Protein AF-A0A3P8LBG9-F1 (afdb_monomer_lite)

Secondary structure (DSSP, 8-state):
-------HHHHHHHHHHHHHHHHHHHHHHHHHHT-TTS--------S---SHHHHHHHHTTS-HHHHHHHHHHHHHHHHHHHHHHHHHHHHHHHHHHHH-

Radius of gyration: 37.6 Å; chains: 1; bounding box: 68×52×90 Å

Structure (mmCIF, N/CA/C/O backbone):
data_AF-A0A3P8LBG9-F1
#
_entry.id   AF-A0A3P8LBG9-F1
#
loop_
_atom_site.group_PDB
_atom_site.id
_atom_site.type_symbol
_atom_site.label_atom_id
_atom_site.label_alt_id
_atom_site.label_comp_id
_atom_site.label_asym_id
_atom_site.label_entity_id
_atom_site.label_seq_id
_atom_site.pdbx_PDB_ins_code
_atom_site.Cartn_x
_atom_site.Cartn_y
_atom_site.Cartn_z
_atom_site.occupancy
_atom_site.B_iso_or_equiv
_atom_site.auth_seq_id
_atom_site.auth_comp_id
_atom_site.auth_asym_id
_atom_site.auth_atom_id
_atom_site.pdbx_PDB_model_num
ATOM 1 N N . MET A 1 1 ? -21.492 -35.969 36.154 1.00 40.06 1 MET A N 1
ATOM 2 C CA . MET A 1 1 ? -21.292 -34.509 36.022 1.00 40.06 1 MET A CA 1
ATOM 3 C C . MET A 1 1 ? -21.760 -33.879 37.316 1.00 40.06 1 MET A C 1
ATOM 5 O O . MET A 1 1 ? -22.884 -34.153 37.712 1.00 40.06 1 MET A O 1
ATOM 9 N N . ALA A 1 2 ? -20.877 -33.168 38.017 1.00 42.53 2 ALA A N 1
ATOM 10 C CA . ALA A 1 2 ? -21.169 -32.606 39.331 1.00 42.53 2 ALA A CA 1
ATOM 11 C C . ALA A 1 2 ? -22.413 -31.706 39.271 1.00 42.53 2 ALA A C 1
ATOM 13 O O . ALA A 1 2 ? -22.462 -30.758 38.487 1.00 42.53 2 ALA A O 1
ATOM 14 N N . ILE A 1 3 ? -23.412 -32.045 40.083 1.00 51.56 3 ILE A N 1
ATOM 15 C CA . ILE A 1 3 ? -24.605 -31.242 40.336 1.00 51.56 3 ILE A CA 1
ATOM 16 C C . ILE A 1 3 ? -24.111 -30.047 41.149 1.00 51.56 3 ILE A C 1
ATOM 18 O O . ILE A 1 3 ? -23.872 -30.152 42.346 1.00 51.56 3 ILE A O 1
ATOM 22 N N . ILE A 1 4 ? -23.820 -28.939 40.470 1.00 58.59 4 ILE A N 1
ATOM 23 C CA . ILE A 1 4 ? -23.528 -27.680 41.146 1.00 58.59 4 ILE A CA 1
ATOM 24 C C . ILE A 1 4 ? -24.888 -27.126 41.553 1.00 58.59 4 ILE A C 1
ATOM 26 O O . ILE A 1 4 ? -25.604 -26.598 40.700 1.00 58.59 4 ILE A O 1
ATOM 30 N N . ASP A 1 5 ? -25.231 -27.264 42.833 1.00 53.31 5 ASP A N 1
ATOM 31 C CA . ASP A 1 5 ? -26.289 -26.501 43.496 1.00 53.31 5 ASP A CA 1
ATOM 32 C C . ASP A 1 5 ? -26.003 -25.003 43.311 1.00 53.31 5 ASP A C 1
ATOM 34 O O . ASP A 1 5 ? -25.309 -24.349 44.091 1.00 53.31 5 ASP A O 1
ATOM 38 N N . ARG A 1 6 ? -26.475 -24.453 42.192 1.00 60.84 6 ARG A N 1
ATOM 39 C CA . ARG A 1 6 ? -26.520 -23.018 41.943 1.00 60.84 6 ARG A CA 1
ATOM 40 C C . ARG A 1 6 ? -27.831 -22.521 42.507 1.00 60.84 6 ARG A C 1
ATOM 42 O O . ARG A 1 6 ? -28.833 -22.489 41.802 1.00 60.84 6 ARG A O 1
ATOM 49 N N . ASP A 1 7 ? -27.795 -22.135 43.773 1.00 79.00 7 ASP A N 1
ATOM 50 C CA . ASP A 1 7 ? -28.922 -21.493 44.431 1.00 79.00 7 ASP A CA 1
ATOM 51 C C . ASP A 1 7 ? -29.369 -20.268 43.593 1.00 79.00 7 ASP A C 1
ATOM 53 O O . ASP A 1 7 ? -28.571 -19.333 43.397 1.00 79.00 7 ASP A O 1
ATOM 57 N N . PRO A 1 8 ? -30.583 -20.280 43.005 1.00 78.12 8 PRO A N 1
ATOM 58 C CA . PRO A 1 8 ? -31.003 -19.299 42.006 1.00 78.12 8 PRO A CA 1
ATOM 59 C C . PRO A 1 8 ? -30.999 -17.866 42.546 1.00 78.12 8 PRO A C 1
ATOM 61 O O . PRO A 1 8 ? -30.704 -16.933 41.794 1.00 78.12 8 PRO A O 1
ATOM 64 N N . ALA A 1 9 ? -31.227 -17.688 43.851 1.00 81.62 9 ALA A N 1
ATOM 65 C CA . ALA A 1 9 ? -31.165 -16.386 44.510 1.00 81.62 9 ALA A CA 1
ATOM 66 C C . ALA A 1 9 ? -29.745 -15.789 44.465 1.00 81.62 9 ALA A C 1
ATOM 68 O O . ALA A 1 9 ? -29.556 -14.637 44.070 1.00 81.62 9 ALA A O 1
ATOM 69 N N . THR A 1 10 ? -28.725 -16.599 44.764 1.00 82.19 10 THR A N 1
ATOM 70 C CA . THR A 1 10 ? -27.319 -16.159 44.736 1.00 82.19 10 THR A CA 1
ATOM 71 C C . THR A 1 10 ? -26.832 -15.851 43.317 1.00 82.19 10 THR A C 1
ATOM 73 O O . THR A 1 10 ? -26.021 -14.946 43.101 1.00 82.19 10 THR A O 1
ATOM 76 N N . CYS A 1 11 ? -27.341 -16.578 42.318 1.00 82.44 11 CYS A N 1
ATOM 77 C CA . CYS A 1 11 ? -27.025 -16.316 40.916 1.00 82.44 11 CYS A CA 1
ATOM 78 C C . CYS A 1 11 ? -27.649 -15.005 40.432 1.00 82.44 11 CYS A C 1
ATOM 80 O O . CYS A 1 11 ? -26.967 -14.231 39.758 1.00 82.44 11 CYS A O 1
ATOM 82 N N . ALA A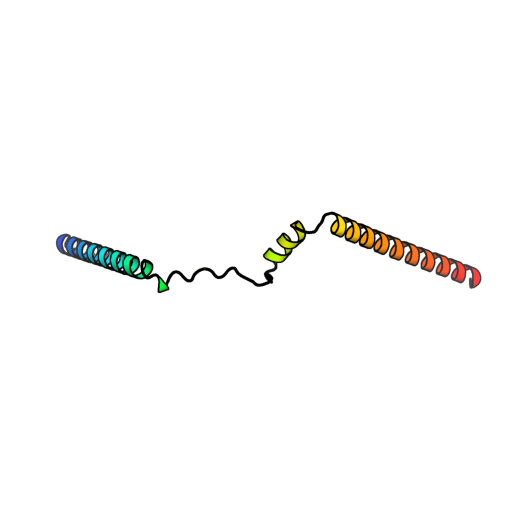 1 12 ? -28.901 -14.733 40.807 1.00 86.94 12 ALA A N 1
ATOM 83 C CA . ALA A 1 12 ? -29.572 -13.479 40.487 1.00 86.94 12 ALA A CA 1
ATOM 84 C C . ALA A 1 12 ? -28.824 -12.275 41.083 1.00 86.94 12 ALA A C 1
ATOM 86 O O . ALA A 1 12 ? -28.555 -11.310 40.369 1.00 86.94 12 ALA A O 1
ATOM 87 N N . GLU A 1 13 ? -28.384 -12.371 42.340 1.00 88.50 13 GLU A N 1
ATOM 88 C CA . GLU A 1 13 ? -27.611 -11.313 42.999 1.00 88.50 13 GLU A CA 1
ATOM 89 C C . GLU A 1 13 ? -26.266 -11.053 42.295 1.00 88.50 13 GLU A C 1
ATOM 91 O O . GLU A 1 13 ? -25.881 -9.907 42.060 1.00 88.50 13 GLU A O 1
ATOM 96 N N . ARG A 1 14 ? -25.554 -12.110 41.877 1.00 88.44 14 ARG A N 1
ATOM 97 C CA . ARG A 1 14 ? -24.300 -11.971 41.113 1.00 88.44 14 ARG A CA 1
ATOM 98 C C . ARG A 1 14 ? -24.517 -11.336 39.743 1.00 88.44 14 ARG A C 1
ATOM 100 O O . ARG A 1 14 ? -23.681 -10.549 39.303 1.00 88.44 14 ARG A O 1
ATOM 107 N N . ILE A 1 15 ? -25.606 -11.684 39.059 1.00 90.56 15 ILE A N 1
ATOM 108 C CA . ILE A 1 15 ? -25.962 -11.080 37.770 1.00 90.56 15 ILE A CA 1
ATOM 109 C C . ILE A 1 15 ? -26.283 -9.597 37.961 1.00 90.56 15 ILE A C 1
ATOM 111 O O . ILE A 1 15 ? -25.798 -8.774 37.187 1.00 90.56 15 ILE A O 1
ATOM 115 N N . GLN A 1 16 ? -27.026 -9.250 39.011 1.00 93.69 16 GLN A N 1
ATOM 116 C CA . GLN A 1 16 ? -27.369 -7.868 39.332 1.00 93.69 16 GLN A CA 1
ATOM 117 C C . GLN A 1 16 ? -26.116 -7.028 39.617 1.00 93.69 16 GLN A C 1
ATOM 119 O O . GLN A 1 16 ? -25.905 -6.010 38.963 1.00 93.69 16 GLN A O 1
ATOM 124 N N . LYS A 1 17 ? -25.207 -7.521 40.470 1.00 94.00 17 LYS A N 1
ATOM 125 C CA . LYS A 1 17 ? -23.920 -6.854 40.750 1.00 94.00 17 LYS A CA 1
ATOM 126 C C . LYS A 1 17 ? -23.076 -6.645 39.491 1.00 94.00 17 LYS A C 1
ATOM 128 O O . LYS A 1 17 ? -22.421 -5.619 39.344 1.00 94.00 17 LYS A O 1
ATOM 133 N N . ARG A 1 18 ? -23.091 -7.602 38.556 1.00 93.31 18 ARG A N 1
ATOM 134 C CA . ARG A 1 18 ? -22.390 -7.462 37.268 1.00 93.31 18 ARG A CA 1
ATOM 135 C C . ARG A 1 18 ? -23.020 -6.401 36.373 1.00 93.31 18 ARG A C 1
ATOM 137 O O . ARG A 1 18 ? -22.284 -5.673 35.720 1.00 93.31 18 ARG A O 1
ATOM 144 N N . ARG A 1 19 ? -24.351 -6.306 36.338 1.00 95.38 19 ARG A N 1
ATOM 145 C CA . ARG A 1 19 ? -25.054 -5.254 35.586 1.00 95.38 19 ARG A CA 1
ATOM 146 C C . ARG A 1 19 ? -24.717 -3.871 36.133 1.00 95.38 19 ARG A C 1
ATOM 148 O O . ARG A 1 19 ? -24.384 -2.989 35.355 1.00 95.38 19 ARG A O 1
ATOM 155 N N . GLU A 1 20 ? -24.723 -3.715 37.453 1.00 96.62 20 GLU A N 1
ATOM 156 C CA . GLU A 1 20 ? -24.352 -2.460 38.115 1.00 96.62 20 GLU A CA 1
ATOM 157 C C . GLU A 1 20 ? -22.895 -2.071 37.844 1.00 96.62 20 GLU A C 1
ATOM 159 O O . GLU A 1 20 ? -22.606 -0.906 37.583 1.00 96.62 20 GLU A O 1
ATOM 164 N N . LEU A 1 21 ? -21.975 -3.040 37.853 1.00 95.69 21 LEU A N 1
ATOM 165 C CA . LEU A 1 21 ? -20.575 -2.800 37.501 1.00 95.69 21 LEU A CA 1
ATOM 166 C C . LEU A 1 21 ? -20.422 -2.354 36.039 1.00 95.69 21 LEU A C 1
ATOM 168 O O . LEU A 1 21 ? -19.694 -1.408 35.765 1.00 95.69 21 LEU A O 1
ATOM 172 N N . LEU A 1 22 ? -21.108 -3.023 35.108 1.00 95.44 22 LEU A N 1
ATOM 173 C CA . LEU A 1 22 ? -21.069 -2.666 33.688 1.00 95.44 22 LEU A CA 1
ATOM 174 C C . LEU A 1 22 ? -21.624 -1.264 33.438 1.00 95.44 22 LEU A C 1
ATOM 176 O O . LEU A 1 22 ? -21.051 -0.528 32.644 1.00 95.44 22 LEU A O 1
ATOM 180 N N . GLN A 1 23 ? -22.701 -0.895 34.135 1.00 96.06 23 GLN A N 1
ATOM 181 C CA . GLN A 1 23 ? -23.265 0.450 34.077 1.00 96.06 23 GLN A CA 1
ATOM 182 C C . GLN A 1 23 ? -22.225 1.492 34.517 1.00 96.06 23 GLN A C 1
ATOM 184 O O . GLN A 1 23 ? -21.962 2.435 33.781 1.00 96.06 23 GLN A O 1
ATOM 189 N N . LYS A 1 24 ? -21.562 1.269 35.661 1.00 95.50 24 LYS A N 1
ATOM 190 C CA . LYS A 1 24 ? -20.514 2.170 36.168 1.00 95.50 24 LYS A CA 1
ATOM 191 C C . LYS A 1 24 ? -19.352 2.332 35.190 1.00 95.50 24 LYS A C 1
ATOM 193 O O . LYS A 1 24 ? -18.977 3.456 34.889 1.00 95.50 24 LYS A O 1
ATOM 198 N N . LEU A 1 25 ? -18.827 1.228 34.657 1.00 94.75 25 LEU A N 1
ATOM 199 C CA . LEU A 1 25 ? -17.722 1.265 33.691 1.00 94.75 25 LEU A CA 1
ATOM 200 C C . LEU A 1 25 ? -18.108 1.981 32.391 1.00 94.75 25 LEU A C 1
ATOM 202 O O . LEU A 1 25 ? -17.276 2.634 31.767 1.00 94.75 25 LEU A O 1
ATOM 206 N N . TYR A 1 26 ? -19.362 1.841 31.959 1.00 95.56 26 TYR A N 1
ATOM 207 C CA . TYR A 1 26 ? -19.864 2.558 30.793 1.00 95.56 26 TYR A CA 1
ATOM 208 C C . TYR A 1 26 ? -19.905 4.070 31.043 1.00 95.56 26 TYR A C 1
ATOM 210 O O . TYR A 1 26 ? -19.430 4.835 30.205 1.00 95.56 26 TYR A O 1
ATOM 218 N N . ASP A 1 27 ? -20.423 4.487 32.199 1.00 94.44 27 ASP A N 1
ATOM 219 C CA . ASP A 1 27 ? -20.516 5.900 32.569 1.00 94.44 27 ASP A CA 1
ATOM 220 C C . ASP A 1 27 ? -19.118 6.528 32.749 1.00 94.44 27 ASP A C 1
ATOM 222 O O . ASP A 1 27 ? -18.879 7.645 32.288 1.00 94.44 27 ASP A O 1
ATOM 226 N N . GLU A 1 28 ? -18.170 5.791 33.341 1.00 91.88 28 GLU A N 1
ATOM 227 C CA . GLU A 1 28 ? -16.759 6.188 33.461 1.00 91.88 28 GLU A CA 1
ATOM 228 C C . GLU A 1 28 ? -16.103 6.371 32.083 1.00 91.88 28 GLU A C 1
ATOM 230 O O . GLU A 1 28 ? -15.562 7.439 31.800 1.00 91.88 28 GLU A O 1
ATOM 235 N N . ASN A 1 29 ? -16.235 5.392 31.181 1.00 87.75 29 ASN A N 1
ATOM 236 C CA . ASN A 1 29 ? -15.713 5.499 29.813 1.00 87.75 29 ASN A CA 1
ATOM 237 C C . ASN A 1 29 ? -16.337 6.668 29.039 1.00 87.75 29 ASN A C 1
ATOM 239 O O . ASN A 1 29 ? -15.648 7.354 28.287 1.00 87.75 29 ASN A O 1
ATOM 243 N N . ALA A 1 30 ? -17.642 6.906 29.198 1.00 87.38 30 ALA A N 1
ATOM 244 C CA . ALA A 1 30 ? -18.314 8.028 28.551 1.00 87.38 30 ALA A CA 1
ATOM 245 C C . ALA A 1 30 ? -17.766 9.376 29.050 1.00 87.38 30 ALA A C 1
ATOM 247 O O . ALA A 1 30 ? -17.576 10.293 28.249 1.00 87.38 30 ALA A O 1
ATOM 248 N N . ALA A 1 31 ? -17.469 9.488 30.349 1.00 86.44 31 ALA A N 1
ATOM 249 C CA . ALA A 1 31 ? -16.846 10.673 30.930 1.00 86.44 31 ALA A CA 1
ATOM 250 C C . ALA A 1 31 ? -15.389 10.860 30.468 1.00 86.44 31 ALA A C 1
ATOM 252 O O . ALA A 1 31 ? -14.986 11.984 30.168 1.00 86.44 31 ALA A O 1
ATOM 253 N N . GLU A 1 32 ? -14.613 9.778 30.352 1.00 82.19 32 GLU A N 1
ATOM 254 C CA . GLU A 1 32 ? -13.243 9.823 29.824 1.00 82.19 32 GLU A CA 1
ATOM 255 C C . GLU A 1 32 ? -13.204 10.241 28.349 1.00 82.19 32 GLU A C 1
ATOM 257 O O . GLU A 1 32 ? -12.390 11.080 27.967 1.00 82.19 32 GLU A O 1
ATOM 262 N N . LEU A 1 33 ? -14.117 9.722 27.524 1.00 77.31 33 LEU A N 1
ATOM 263 C CA . LEU A 1 33 ? -14.241 10.095 26.111 1.00 77.31 33 LEU A CA 1
ATOM 264 C C . LEU A 1 33 ? -14.737 11.531 25.907 1.00 77.31 33 LEU A C 1
ATOM 266 O O . LEU A 1 33 ? -14.433 12.147 24.887 1.00 77.31 33 LEU A O 1
ATOM 270 N N . ALA A 1 34 ? -15.489 12.075 26.866 1.00 78.06 34 ALA A N 1
ATOM 271 C CA . ALA A 1 34 ? -15.897 13.475 26.858 1.00 78.06 34 ALA A CA 1
ATOM 272 C C . ALA A 1 34 ? -14.746 14.433 27.215 1.00 78.06 34 ALA A C 1
ATOM 274 O O . ALA A 1 34 ? -14.903 15.647 27.070 1.00 78.06 34 ALA A O 1
ATOM 275 N N . ASN A 1 35 ? -13.596 13.920 27.674 1.00 79.00 35 ASN A N 1
ATOM 276 C CA . ASN A 1 35 ? -12.434 14.744 27.961 1.00 79.00 35 ASN A CA 1
ATOM 277 C C . ASN A 1 35 ? -11.857 15.304 26.645 1.00 79.00 35 ASN A C 1
ATOM 279 O O . ASN A 1 35 ? -11.346 14.538 25.822 1.00 79.00 35 ASN A O 1
ATOM 283 N N . PRO A 1 36 ? -11.867 16.635 26.443 1.00 62.62 36 PRO A N 1
ATOM 284 C CA . PRO A 1 36 ? -11.359 17.253 25.219 1.00 62.62 36 PRO A CA 1
ATOM 285 C C . PRO A 1 36 ? -9.859 17.010 24.994 1.00 62.62 36 PRO A C 1
ATOM 287 O O . PRO A 1 36 ? -9.381 17.214 23.885 1.00 62.62 36 PRO A O 1
ATOM 290 N N . ALA A 1 37 ? -9.118 16.538 26.006 1.00 65.75 37 ALA A N 1
ATOM 291 C CA . ALA A 1 37 ? -7.722 16.129 25.861 1.00 65.75 37 ALA A CA 1
ATOM 292 C C . ALA A 1 37 ? -7.525 14.814 25.072 1.00 65.75 37 ALA A C 1
ATOM 294 O O . ALA A 1 37 ? -6.416 14.570 24.607 1.00 65.75 37 ALA A O 1
ATOM 295 N N . LEU A 1 38 ? -8.562 13.972 24.916 1.00 56.78 38 LEU A N 1
ATOM 296 C CA . LEU A 1 38 ? -8.506 12.733 24.116 1.00 56.78 38 LEU A CA 1
ATOM 297 C C . LEU A 1 38 ? -8.810 12.960 22.629 1.00 56.78 38 LEU A C 1
ATOM 299 O O . LEU A 1 38 ? -8.503 12.109 21.793 1.00 56.78 38 LEU A O 1
ATOM 303 N N . ILE A 1 39 ? -9.416 14.100 22.293 1.00 58.66 39 ILE A N 1
ATOM 304 C CA . ILE A 1 39 ? -9.597 14.533 20.912 1.00 58.66 39 ILE A CA 1
ATOM 305 C C . ILE A 1 39 ? -8.290 15.214 20.518 1.00 58.66 39 ILE A C 1
ATOM 307 O O . ILE A 1 39 ? -8.190 16.438 20.482 1.00 58.66 39 ILE A O 1
ATOM 311 N N . GLU A 1 40 ? -7.252 14.416 20.260 1.00 62.56 40 GLU A N 1
ATOM 312 C CA . GLU A 1 40 ? -6.134 14.918 19.472 1.00 62.56 40 GLU A CA 1
ATOM 313 C C . GLU A 1 40 ? -6.740 15.412 18.158 1.00 62.56 40 GLU A C 1
ATOM 315 O O . GLU A 1 40 ? -7.241 14.619 17.356 1.00 62.56 40 GLU A O 1
ATOM 320 N N . GLU A 1 41 ? -6.770 16.734 17.964 1.00 58.91 41 GLU A N 1
ATOM 321 C CA . GLU A 1 41 ? -7.041 17.310 16.657 1.00 58.91 41 GLU A CA 1
ATOM 322 C C . GLU A 1 41 ? -6.114 16.582 15.694 1.00 58.91 41 GLU A C 1
ATOM 324 O O . GLU A 1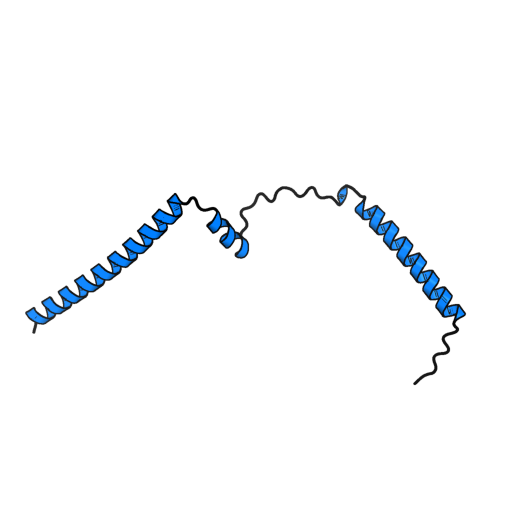 41 ? -4.890 16.696 15.813 1.00 58.91 41 GLU A O 1
ATOM 329 N N . GLN A 1 42 ? -6.687 15.759 14.811 1.00 55.59 42 GLN A N 1
ATOM 330 C CA . GLN A 1 42 ? -5.931 15.047 13.795 1.00 55.59 42 GLN A CA 1
ATOM 331 C C . GLN A 1 42 ? -5.211 16.114 12.985 1.00 55.59 42 GLN A C 1
ATOM 333 O O . GLN A 1 42 ? -5.784 16.722 12.079 1.00 55.59 42 GLN A O 1
ATOM 338 N N . LYS A 1 43 ? -3.955 16.384 13.351 1.00 59.16 43 LYS A N 1
ATOM 339 C CA . LYS A 1 43 ? -3.083 17.241 12.571 1.00 59.16 43 LYS A CA 1
ATOM 340 C C . LYS A 1 43 ? -3.126 16.651 11.168 1.00 59.16 43 LYS A C 1
ATOM 342 O O . LYS A 1 43 ? -2.959 15.433 11.036 1.00 59.16 43 LYS A O 1
ATOM 347 N N . PRO A 1 44 ? -3.407 17.455 10.130 1.00 57.94 44 PRO A N 1
ATOM 348 C CA . PRO A 1 44 ? -3.388 16.940 8.775 1.00 57.94 44 PRO A CA 1
ATOM 349 C C . PRO A 1 44 ? -2.039 16.254 8.587 1.00 57.94 44 PRO A C 1
ATOM 351 O O . PRO A 1 44 ? -1.006 16.857 8.879 1.00 57.94 44 PRO A O 1
ATOM 354 N N . ILE A 1 45 ? -2.059 14.980 8.193 1.00 60.62 45 ILE A N 1
ATOM 355 C CA . ILE A 1 45 ? -0.855 14.176 7.982 1.00 60.62 45 ILE A CA 1
ATOM 356 C C . ILE A 1 45 ? -0.060 14.861 6.863 1.00 60.62 45 ILE A C 1
ATOM 358 O O . ILE A 1 45 ? -0.293 14.638 5.677 1.00 60.62 45 ILE A O 1
ATOM 362 N N . SER A 1 46 ? 0.839 15.768 7.237 1.00 58.59 46 SER A N 1
ATOM 363 C CA . SER A 1 46 ? 1.748 16.464 6.338 1.00 58.59 46 SER A CA 1
ATOM 364 C C . SER A 1 46 ? 3.008 15.618 6.217 1.00 58.59 46 SER A C 1
ATOM 366 O O . SER A 1 46 ? 4.033 15.892 6.837 1.00 58.59 46 SER A O 1
ATOM 368 N N . GLY A 1 47 ? 2.896 14.532 5.464 1.00 62.56 47 GLY A N 1
ATOM 369 C CA . GLY A 1 47 ? 4.001 13.638 5.162 1.00 62.56 47 GLY A CA 1
ATOM 370 C C . GLY A 1 47 ? 3.704 12.906 3.868 1.00 62.56 47 GLY A C 1
ATOM 371 O O . GLY A 1 47 ? 2.563 12.509 3.613 1.00 62.56 47 GLY A O 1
ATOM 372 N N . GLU A 1 48 ? 4.709 12.759 3.010 1.00 59.91 48 GLU A N 1
ATOM 373 C CA . GLU A 1 48 ? 4.561 11.890 1.856 1.00 59.91 48 GLU A CA 1
ATOM 374 C C . GLU A 1 48 ? 4.359 10.456 2.348 1.00 59.91 48 GLU A C 1
ATOM 376 O O . GLU A 1 48 ? 5.222 9.883 2.992 1.00 59.91 48 GLU A O 1
ATOM 381 N N . CYS A 1 49 ? 3.184 9.893 2.072 1.00 62.94 49 CYS A N 1
ATOM 382 C CA . CYS A 1 49 ? 2.854 8.520 2.434 1.00 62.94 49 CYS A CA 1
ATOM 383 C C . CYS A 1 49 ? 3.863 7.549 1.780 1.00 62.94 49 CYS A C 1
ATOM 385 O O . CYS A 1 49 ? 3.891 7.447 0.548 1.00 62.94 49 CYS A O 1
ATOM 387 N N . GLU A 1 50 ? 4.687 6.881 2.596 1.00 61.91 50 GLU A N 1
ATOM 388 C CA . GLU A 1 50 ? 5.728 5.920 2.178 1.00 61.91 50 GLU A CA 1
ATOM 389 C C . GLU A 1 50 ? 5.204 4.475 2.062 1.00 61.91 50 GLU A C 1
ATOM 391 O O . GLU A 1 50 ? 5.928 3.570 1.649 1.00 61.91 50 GLU A O 1
ATOM 396 N N . GLU A 1 51 ? 3.932 4.226 2.387 1.00 60.28 51 GLU A N 1
ATOM 397 C CA . GLU A 1 51 ? 3.342 2.894 2.252 1.00 60.28 51 GLU A CA 1
ATOM 398 C C . GLU A 1 51 ? 3.152 2.500 0.778 1.00 60.28 51 GLU A C 1
ATOM 400 O O . GLU A 1 51 ? 2.642 3.271 -0.042 1.00 60.28 51 GLU A O 1
ATOM 405 N N . PHE A 1 52 ? 3.484 1.249 0.442 1.00 57.38 52 PHE A N 1
ATOM 406 C CA . PHE A 1 52 ? 3.372 0.709 -0.921 1.00 57.38 52 PHE A CA 1
ATOM 407 C C . PHE A 1 52 ? 1.963 0.888 -1.520 1.00 57.38 52 PHE A C 1
ATOM 409 O O . PHE A 1 52 ? 1.814 1.251 -2.685 1.00 57.38 52 PHE A O 1
ATOM 416 N N . MET A 1 53 ? 0.918 0.727 -0.699 1.00 57.19 53 MET A N 1
ATOM 417 C CA . MET A 1 53 ? -0.487 0.927 -1.090 1.00 57.19 53 MET A CA 1
ATOM 418 C C . MET A 1 53 ? -0.823 2.395 -1.421 1.00 57.19 53 MET A C 1
ATOM 420 O O . MET A 1 53 ? -1.707 2.671 -2.235 1.00 57.19 53 MET A O 1
ATOM 424 N N . CYS A 1 54 ? -0.107 3.350 -0.826 1.00 58.16 54 CYS A N 1
ATOM 425 C CA . CYS A 1 54 ? -0.258 4.784 -1.076 1.00 58.16 54 CYS A CA 1
ATOM 426 C C . CYS A 1 54 ? 0.407 5.225 -2.391 1.00 58.16 54 CYS A C 1
ATOM 428 O O . CYS A 1 54 ? -0.103 6.119 -3.074 1.00 58.16 54 CYS A O 1
ATOM 430 N N . LEU A 1 55 ? 1.518 4.587 -2.778 1.00 56.66 55 LEU A N 1
ATOM 431 C CA . LEU A 1 55 ? 2.239 4.873 -4.025 1.00 56.66 55 LEU A CA 1
ATOM 432 C C . LEU A 1 55 ? 1.406 4.515 -5.267 1.00 56.66 55 LEU A C 1
ATOM 434 O O . LEU A 1 55 ? 1.353 5.298 -6.215 1.00 56.66 55 LEU A O 1
ATOM 438 N N . VAL A 1 56 ? 0.652 3.411 -5.217 1.00 57.62 56 VAL A N 1
ATOM 439 C CA . VAL A 1 56 ? -0.250 2.989 -6.310 1.00 57.62 56 VAL A CA 1
ATOM 440 C C . VAL A 1 56 ? -1.337 4.038 -6.579 1.00 57.62 56 VAL A C 1
ATOM 442 O O . VAL A 1 56 ? -1.732 4.277 -7.721 1.00 57.62 56 VAL A O 1
ATOM 445 N N . LYS A 1 57 ? -1.803 4.734 -5.535 1.00 53.53 57 LYS A N 1
ATOM 446 C CA . LYS A 1 57 ? -2.826 5.778 -5.674 1.00 53.53 57 LYS A CA 1
ATOM 447 C C . LYS A 1 57 ? -2.248 7.103 -6.188 1.00 53.53 57 LYS A C 1
ATOM 449 O O . LYS A 1 57 ? -2.961 7.823 -6.889 1.00 53.53 57 LYS A O 1
ATOM 454 N N . LYS A 1 58 ? -0.973 7.416 -5.913 1.00 55.25 58 LYS A N 1
ATOM 455 C CA . LYS A 1 58 ? -0.284 8.600 -6.471 1.00 55.25 58 LYS A CA 1
ATOM 456 C C . LYS A 1 58 ? -0.154 8.520 -7.997 1.00 55.25 58 LYS A C 1
ATOM 458 O O . LYS A 1 58 ? -0.347 9.537 -8.660 1.00 55.25 58 LYS A O 1
ATOM 463 N N . GLU A 1 59 ? 0.047 7.331 -8.568 1.00 55.06 59 GLU A N 1
ATOM 464 C CA . GLU A 1 59 ? 0.104 7.162 -10.030 1.00 55.06 59 GLU A CA 1
ATOM 465 C C . GLU A 1 59 ? -1.206 7.544 -10.740 1.00 55.06 59 GLU A C 1
ATOM 467 O O . GLU A 1 59 ? -1.192 8.026 -11.874 1.00 55.06 59 GLU A O 1
ATOM 472 N N . SER A 1 60 ? -2.349 7.414 -10.059 1.00 55.28 60 SER A N 1
ATOM 473 C CA . SER A 1 60 ? -3.657 7.792 -10.615 1.00 55.28 60 SER A CA 1
ATOM 474 C C . SER A 1 60 ? -3.887 9.309 -10.719 1.00 55.28 60 SER A C 1
ATOM 476 O O . SER A 1 60 ? -4.802 9.736 -11.422 1.00 55.28 60 SER A O 1
ATOM 478 N N . LYS A 1 61 ? -3.046 10.128 -10.065 1.00 57.16 61 LYS A N 1
ATOM 479 C CA . LYS A 1 61 ? -3.073 11.602 -10.128 1.00 57.16 61 LYS A CA 1
ATOM 480 C C . LYS A 1 61 ? -1.944 12.191 -10.984 1.00 57.16 61 LYS A C 1
ATOM 482 O O . LYS A 1 61 ? -1.654 13.380 -10.880 1.00 57.16 61 LYS A O 1
ATOM 487 N N . ILE A 1 62 ? -1.289 11.386 -11.818 1.00 59.31 62 ILE A N 1
ATOM 488 C CA . ILE A 1 62 ? -0.287 11.895 -12.757 1.00 59.31 62 ILE A CA 1
ATOM 489 C C . ILE A 1 62 ? -1.006 12.637 -13.892 1.00 59.31 62 ILE A C 1
ATOM 491 O O . ILE A 1 62 ? -1.906 12.089 -14.530 1.00 59.31 62 ILE A O 1
ATOM 495 N N . ASP A 1 63 ? -0.591 13.881 -14.152 1.00 64.25 63 ASP A N 1
ATOM 496 C CA . ASP A 1 63 ? -1.074 14.699 -15.269 1.00 64.25 63 ASP A CA 1
ATOM 497 C C . ASP A 1 63 ? -0.997 13.890 -16.587 1.00 64.25 63 ASP A C 1
ATOM 499 O O . ASP A 1 63 ? 0.050 13.295 -16.890 1.00 64.25 63 ASP A O 1
ATOM 503 N N . PRO A 1 64 ? -2.075 13.828 -17.395 1.00 73.19 64 PRO A N 1
ATOM 504 C CA . PRO A 1 64 ? -2.126 13.010 -18.610 1.00 73.19 64 PRO A CA 1
ATOM 505 C C . PRO A 1 64 ? -0.988 13.299 -19.601 1.00 73.19 64 PRO A C 1
ATOM 507 O O . PRO A 1 64 ? -0.649 12.431 -20.412 1.00 73.19 64 PRO A O 1
ATOM 510 N N . LYS A 1 65 ? -0.369 14.485 -19.540 1.00 71.69 65 LYS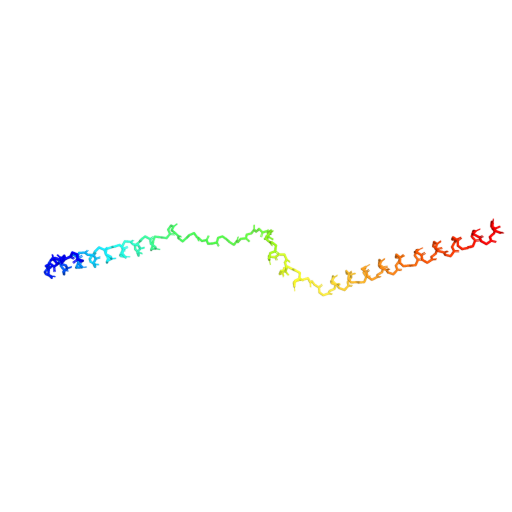 A N 1
ATOM 511 C CA . LYS A 1 65 ? 0.789 14.840 -20.372 1.00 71.69 65 LYS A CA 1
ATOM 512 C C . LYS A 1 65 ? 2.050 14.061 -19.991 1.00 71.69 65 LYS A C 1
ATOM 514 O O . LYS A 1 65 ? 2.722 13.536 -20.880 1.00 71.69 65 LYS A O 1
ATOM 519 N N . VAL A 1 66 ? 2.334 13.916 -18.696 1.00 75.00 66 VAL A N 1
ATOM 520 C CA . VAL A 1 66 ? 3.532 13.216 -18.191 1.00 75.00 66 VAL A CA 1
ATOM 521 C C . VAL A 1 66 ? 3.447 11.718 -18.493 1.00 75.00 66 VAL A C 1
ATOM 523 O O . VAL A 1 66 ? 4.420 11.104 -18.932 1.00 75.00 66 VAL A O 1
ATOM 526 N N . ARG A 1 67 ? 2.245 11.140 -18.381 1.00 71.81 67 ARG A N 1
ATOM 527 C CA . ARG A 1 67 ? 1.999 9.727 -18.702 1.00 71.81 67 ARG A CA 1
ATOM 528 C C . ARG A 1 67 ? 2.285 9.396 -20.170 1.00 71.81 67 ARG A C 1
ATOM 530 O O . ARG A 1 67 ? 2.862 8.352 -20.468 1.00 71.81 67 ARG A O 1
ATOM 537 N N . ARG A 1 68 ? 1.912 10.285 -21.099 1.00 77.31 68 ARG A N 1
ATOM 538 C CA . ARG A 1 68 ? 2.202 10.105 -22.533 1.00 77.31 68 ARG A CA 1
ATOM 539 C C . ARG A 1 68 ? 3.699 10.160 -22.817 1.00 77.31 68 ARG A C 1
ATOM 541 O O . ARG A 1 68 ? 4.193 9.334 -23.576 1.00 77.31 68 ARG A O 1
ATOM 548 N N . GLN A 1 69 ? 4.419 11.083 -22.184 1.00 82.12 69 GLN A N 1
ATOM 549 C CA . GLN A 1 69 ? 5.868 11.207 -22.355 1.00 82.12 69 GLN A CA 1
ATOM 550 C C . GLN A 1 69 ? 6.611 9.957 -21.871 1.00 82.12 69 GLN A C 1
ATOM 552 O O . GLN A 1 69 ? 7.467 9.449 -22.589 1.00 82.12 69 GLN A O 1
ATOM 557 N N . GLN A 1 70 ? 6.237 9.404 -20.713 1.00 82.88 70 GLN A N 1
ATOM 558 C CA . GLN A 1 70 ? 6.834 8.164 -20.203 1.00 82.88 70 GLN A CA 1
ATOM 559 C C . GLN A 1 70 ? 6.580 6.966 -21.128 1.00 82.88 70 GLN A C 1
ATOM 561 O O . GLN A 1 70 ? 7.486 6.168 -21.369 1.00 82.88 70 GLN A O 1
ATOM 566 N N . LEU A 1 71 ? 5.371 6.855 -21.689 1.00 83.44 71 LEU A N 1
ATOM 567 C CA . LEU A 1 71 ? 5.049 5.807 -22.662 1.00 83.44 71 LEU A CA 1
ATOM 568 C C . LEU A 1 71 ? 5.886 5.941 -23.939 1.00 83.44 71 LEU A C 1
ATOM 570 O O . LEU A 1 71 ? 6.454 4.951 -24.396 1.00 83.44 71 LEU A O 1
ATOM 574 N N . VAL A 1 72 ? 6.013 7.155 -24.482 1.00 88.88 72 VAL A N 1
ATOM 575 C CA . VAL A 1 72 ? 6.837 7.415 -25.673 1.00 88.88 72 VAL A CA 1
ATOM 576 C C . VAL A 1 72 ? 8.305 7.090 -25.403 1.00 88.88 72 VAL A C 1
ATOM 578 O O . VAL A 1 72 ? 8.925 6.404 -26.212 1.00 88.88 72 VAL A O 1
ATOM 581 N N . LEU A 1 73 ? 8.850 7.500 -24.254 1.00 89.81 73 LEU A N 1
ATOM 582 C CA . LEU A 1 73 ? 10.238 7.214 -23.886 1.00 89.81 73 LEU A CA 1
ATOM 583 C C . LEU A 1 73 ? 10.500 5.704 -23.792 1.00 89.81 73 LEU A C 1
ATOM 585 O O . LEU A 1 73 ? 11.517 5.211 -24.277 1.00 89.81 73 LEU A O 1
ATOM 589 N N . ARG A 1 74 ? 9.554 4.955 -23.214 1.00 88.88 74 ARG A N 1
ATOM 590 C CA . ARG A 1 74 ? 9.647 3.497 -23.085 1.00 88.88 74 ARG A CA 1
ATOM 591 C C . ARG A 1 74 ? 9.604 2.797 -24.444 1.00 88.88 74 ARG A C 1
ATOM 593 O O . ARG A 1 74 ? 10.385 1.877 -24.675 1.00 88.88 74 ARG A O 1
ATOM 600 N N . ILE A 1 75 ? 8.727 3.246 -25.342 1.00 92.38 75 ILE A N 1
ATOM 601 C CA . ILE A 1 75 ? 8.622 2.712 -26.708 1.00 92.38 75 ILE A CA 1
ATOM 602 C C . ILE A 1 75 ? 9.890 3.031 -27.507 1.00 92.38 75 ILE A C 1
ATOM 604 O O . ILE A 1 75 ? 10.435 2.144 -28.161 1.00 92.38 75 ILE A O 1
ATOM 608 N N . LEU A 1 76 ? 10.403 4.261 -27.410 1.00 93.25 76 LEU A N 1
ATOM 609 C CA . LEU A 1 76 ? 11.652 4.655 -28.062 1.00 93.25 76 LEU A CA 1
ATOM 610 C C . LEU A 1 76 ? 12.830 3.811 -27.564 1.00 93.25 76 LEU A C 1
ATOM 612 O O . LEU A 1 76 ? 13.562 3.261 -28.384 1.00 93.25 76 LEU A O 1
ATOM 616 N N . GLY A 1 77 ? 12.961 3.622 -26.247 1.00 92.75 77 GLY A N 1
ATOM 617 C CA . GLY A 1 77 ? 14.004 2.773 -25.666 1.00 92.75 77 GLY A CA 1
ATOM 618 C C . GLY A 1 77 ? 13.942 1.324 -26.158 1.00 92.75 77 GLY A C 1
ATOM 619 O O . GLY A 1 77 ? 14.968 0.757 -26.528 1.00 92.75 77 GLY A O 1
ATOM 620 N N . ALA A 1 78 ? 12.740 0.743 -26.237 1.00 92.81 78 ALA A N 1
ATOM 621 C CA . ALA A 1 78 ? 12.548 -0.607 -26.768 1.00 92.81 78 ALA A CA 1
ATOM 622 C C . ALA A 1 78 ? 12.868 -0.702 -28.269 1.00 92.81 78 ALA A C 1
ATOM 624 O O . ALA A 1 78 ? 13.475 -1.672 -28.712 1.00 92.81 78 ALA A O 1
ATOM 625 N N . SER A 1 79 ? 12.496 0.306 -29.062 1.00 93.88 79 SER A N 1
ATOM 626 C CA . SER A 1 79 ? 12.820 0.320 -30.493 1.00 93.88 79 SER A CA 1
ATOM 627 C C . SER A 1 79 ? 14.329 0.413 -30.740 1.00 93.88 79 SER A C 1
ATOM 629 O O . SER A 1 79 ? 14.854 -0.279 -31.609 1.00 93.88 79 SER A O 1
ATOM 631 N N . LEU A 1 80 ? 15.039 1.206 -29.934 1.00 95.50 80 LEU A N 1
ATOM 632 C CA . LEU A 1 80 ? 16.472 1.438 -30.081 1.00 95.50 80 LEU A CA 1
ATOM 633 C C . LEU A 1 80 ? 17.309 0.214 -29.684 1.00 95.50 80 LEU A C 1
ATOM 635 O O . LEU A 1 80 ? 18.325 -0.069 -30.312 1.00 95.50 80 LEU A O 1
ATOM 639 N N . SER A 1 81 ? 16.882 -0.554 -28.678 1.00 94.69 81 SER A N 1
ATOM 640 C CA . SER A 1 81 ? 17.572 -1.802 -28.334 1.00 94.69 81 SER A CA 1
ATOM 641 C C . SER A 1 81 ? 17.451 -2.849 -29.446 1.00 94.69 81 SER A C 1
ATOM 643 O O . SER A 1 81 ? 18.436 -3.510 -29.775 1.00 94.69 81 SER A O 1
ATOM 645 N N . ILE A 1 82 ? 16.280 -2.960 -30.084 1.00 95.62 82 ILE A N 1
ATOM 646 C CA . ILE A 1 82 ? 16.059 -3.885 -31.205 1.00 95.62 82 ILE A CA 1
ATOM 647 C C . ILE A 1 82 ? 16.925 -3.501 -32.410 1.00 95.62 82 ILE A C 1
ATOM 649 O O . ILE A 1 82 ? 17.552 -4.375 -33.013 1.00 95.62 82 ILE A O 1
ATOM 653 N N . THR A 1 83 ? 17.004 -2.212 -32.757 1.00 94.56 83 THR A N 1
ATOM 654 C CA . THR A 1 83 ? 17.831 -1.773 -33.892 1.00 94.56 83 THR A CA 1
ATOM 655 C C . THR A 1 83 ? 19.314 -2.029 -33.657 1.00 94.56 83 THR A C 1
ATOM 657 O O . THR A 1 83 ? 19.988 -2.475 -34.583 1.00 94.56 83 THR A O 1
ATOM 660 N N . ILE A 1 84 ? 19.816 -1.830 -32.433 1.00 96.31 84 ILE A N 1
ATOM 661 C CA . ILE A 1 84 ? 21.209 -2.143 -32.077 1.00 96.31 84 ILE A CA 1
ATOM 662 C C . ILE A 1 84 ? 21.495 -3.635 -32.260 1.00 96.31 84 ILE A C 1
ATOM 664 O O . ILE A 1 84 ? 22.490 -3.985 -32.893 1.00 96.31 84 ILE A O 1
ATOM 668 N N . ILE A 1 85 ? 20.617 -4.514 -31.764 1.00 96.06 85 ILE A N 1
ATOM 669 C CA . ILE A 1 85 ? 20.787 -5.967 -31.910 1.00 96.06 85 ILE A CA 1
ATOM 670 C C . ILE A 1 85 ? 20.857 -6.349 -33.393 1.00 96.06 85 ILE A C 1
ATOM 672 O O . ILE A 1 85 ? 21.774 -7.065 -33.796 1.00 96.06 85 ILE A O 1
ATOM 676 N N . LEU A 1 86 ? 19.949 -5.825 -34.223 1.00 95.25 86 LEU A N 1
ATOM 677 C CA . LEU A 1 86 ? 19.963 -6.078 -35.666 1.00 95.25 86 LEU A CA 1
ATOM 678 C C . LEU A 1 86 ? 21.273 -5.614 -36.316 1.00 95.25 86 LEU A C 1
ATOM 680 O O . LEU A 1 86 ? 21.881 -6.364 -37.080 1.00 95.25 86 LEU A O 1
ATOM 684 N N . LEU A 1 87 ? 2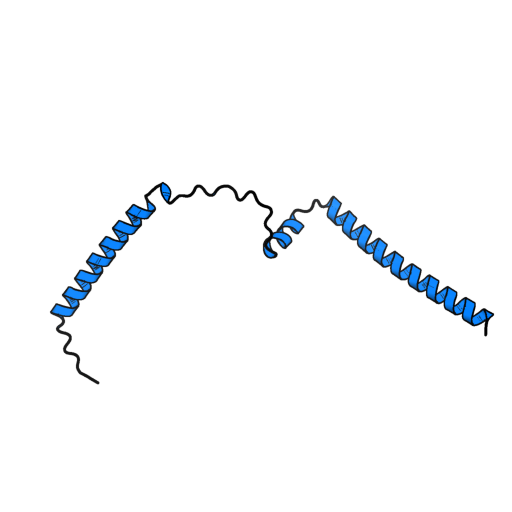1.756 -4.422 -35.968 1.00 95.38 87 LEU A N 1
ATOM 685 C CA . LEU A 1 87 ? 23.013 -3.881 -36.491 1.00 95.38 87 LEU A CA 1
ATOM 686 C C . LEU A 1 87 ? 24.214 -4.752 -36.103 1.00 95.38 87 LEU A C 1
ATOM 688 O O . LEU A 1 87 ? 25.036 -5.082 -36.958 1.00 95.38 87 LEU A O 1
ATOM 692 N N . CYS A 1 88 ? 24.279 -5.198 -34.847 1.00 94.69 88 CYS A N 1
ATOM 693 C CA . CYS A 1 88 ? 25.312 -6.120 -34.380 1.00 94.69 88 CYS A CA 1
ATOM 694 C C . CYS A 1 88 ? 25.267 -7.461 -35.126 1.00 94.69 88 CYS A C 1
ATOM 696 O O . CYS A 1 88 ? 26.315 -7.963 -35.532 1.00 94.69 88 CYS A O 1
ATOM 698 N N . THR A 1 89 ? 24.077 -8.026 -35.357 1.00 93.31 89 THR A N 1
ATOM 699 C CA . THR A 1 89 ? 23.949 -9.285 -36.112 1.00 93.31 89 THR A CA 1
ATOM 700 C C . THR A 1 89 ? 24.382 -9.136 -37.570 1.00 93.31 89 THR A C 1
ATOM 702 O O . THR A 1 89 ? 25.094 -9.997 -38.083 1.00 93.31 89 THR A O 1
ATOM 705 N N . LEU A 1 90 ? 24.036 -8.025 -38.229 1.00 93.50 90 LEU A N 1
ATOM 706 C CA . LEU A 1 90 ? 24.456 -7.754 -39.606 1.00 93.50 90 LEU A CA 1
ATOM 707 C C . LEU A 1 90 ? 25.974 -7.593 -39.717 1.00 93.50 90 LEU A C 1
ATOM 709 O O . LEU A 1 90 ? 26.583 -8.157 -40.624 1.00 93.50 90 LEU A O 1
ATOM 713 N N . LEU A 1 91 ? 26.595 -6.871 -38.780 1.00 93.62 91 LEU A N 1
ATOM 714 C CA . LEU A 1 91 ? 28.051 -6.730 -38.733 1.00 93.62 91 LEU A CA 1
ATOM 715 C C . LEU A 1 91 ? 28.741 -8.079 -38.517 1.00 93.62 91 LEU A C 1
ATOM 717 O O . LEU A 1 91 ? 29.709 -8.379 -39.213 1.00 93.62 91 LEU A O 1
ATOM 721 N N . ALA A 1 92 ? 28.223 -8.917 -37.615 1.00 92.94 92 ALA A N 1
ATOM 722 C CA . ALA A 1 92 ? 28.762 -10.254 -37.384 1.00 92.94 92 ALA A CA 1
ATOM 723 C C . ALA A 1 92 ? 28.710 -11.123 -38.654 1.00 92.94 92 ALA A C 1
ATOM 725 O O . ALA A 1 92 ? 29.697 -11.771 -38.997 1.00 92.94 92 ALA A O 1
ATOM 726 N N . VAL A 1 93 ? 27.596 -11.087 -39.394 1.00 93.00 93 VAL A N 1
ATOM 727 C CA . VAL A 1 93 ? 27.451 -11.815 -40.666 1.00 93.00 93 VAL A CA 1
ATOM 728 C C . VAL A 1 93 ? 28.402 -11.275 -41.739 1.00 93.00 93 VAL A C 1
ATOM 730 O O . VAL A 1 93 ? 29.025 -12.062 -42.449 1.00 93.00 93 VAL A O 1
ATOM 733 N N . LEU A 1 94 ? 28.557 -9.951 -41.856 1.00 91.69 94 LEU A N 1
ATOM 734 C CA . LEU A 1 94 ? 29.480 -9.345 -42.823 1.00 91.69 94 LEU A CA 1
ATOM 735 C C . LEU A 1 94 ? 30.937 -9.713 -42.534 1.00 91.69 94 LEU A C 1
ATOM 737 O O . LEU A 1 94 ? 31.647 -10.116 -43.451 1.00 91.69 94 LEU A O 1
ATOM 741 N N . ILE A 1 95 ? 31.367 -9.636 -41.272 1.00 92.12 95 ILE A N 1
ATOM 742 C CA . ILE A 1 95 ? 32.718 -10.046 -40.863 1.00 92.12 95 ILE A CA 1
ATOM 743 C C . ILE A 1 95 ? 32.912 -11.538 -41.143 1.00 92.12 95 ILE A C 1
ATOM 745 O O . ILE A 1 95 ? 33.903 -11.914 -41.762 1.00 92.12 95 ILE A O 1
ATOM 749 N N . SER A 1 96 ? 31.942 -12.382 -40.775 1.00 84.88 96 SER A N 1
ATOM 750 C CA . SER A 1 96 ? 32.006 -13.820 -41.052 1.00 84.88 96 SER A CA 1
ATOM 751 C C . SER A 1 96 ? 32.108 -14.132 -42.543 1.00 84.88 96 SER A C 1
ATOM 753 O O . SER A 1 96 ? 32.716 -15.133 -42.890 1.00 84.88 96 SER A O 1
ATOM 755 N N . ARG A 1 97 ? 31.526 -13.313 -43.425 1.00 82.12 97 ARG A N 1
ATOM 756 C CA . AR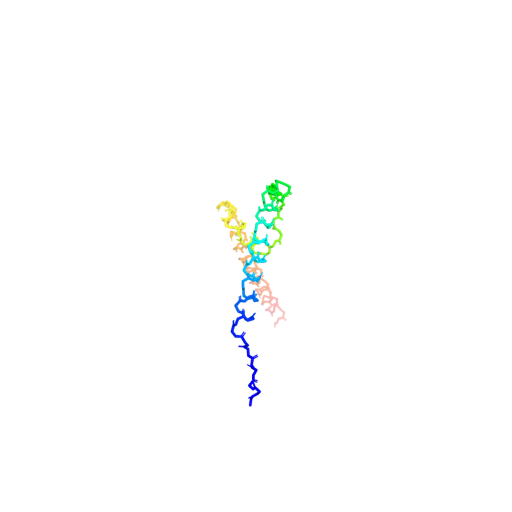G A 1 97 ? 31.596 -13.506 -44.880 1.00 82.12 97 ARG A CA 1
ATOM 757 C C . ARG A 1 97 ? 32.896 -12.986 -45.502 1.00 82.12 97 ARG A C 1
ATOM 759 O O . ARG A 1 97 ? 33.253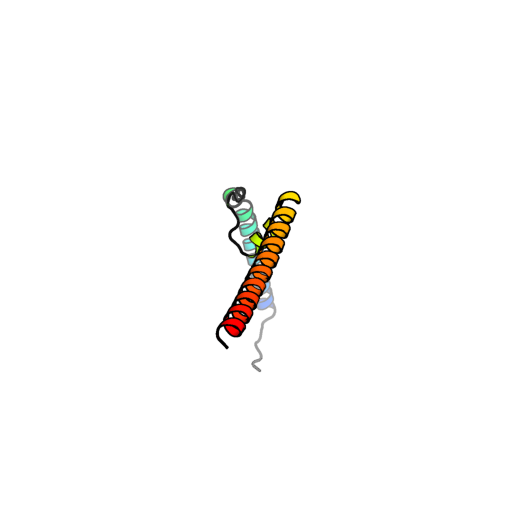 -13.425 -46.584 1.00 82.12 97 ARG A O 1
ATOM 766 N N . ILE A 1 98 ? 33.561 -12.026 -44.862 1.00 84.50 98 ILE A N 1
ATOM 767 C CA . ILE A 1 98 ? 34.855 -11.488 -45.315 1.00 84.50 98 ILE A CA 1
ATOM 768 C C . ILE A 1 98 ? 36.013 -12.387 -44.856 1.00 84.50 98 ILE A C 1
ATOM 770 O O . ILE A 1 98 ? 37.016 -12.488 -45.556 1.00 84.50 98 ILE A O 1
ATOM 774 N N . TYR A 1 99 ? 35.882 -13.015 -43.683 1.00 74.06 99 TYR A N 1
ATOM 775 C CA . TYR A 1 99 ? 36.914 -13.864 -43.075 1.00 74.06 99 TYR A CA 1
ATOM 776 C C . TYR A 1 99 ? 36.683 -15.379 -43.245 1.00 74.06 99 TYR A C 1
ATOM 778 O O . TYR A 1 99 ? 37.536 -16.155 -42.815 1.00 74.06 99 TYR A O 1
ATOM 786 N N . SER A 1 100 ? 35.562 -15.796 -43.846 1.00 54.94 100 SER A N 1
ATOM 787 C CA . SER A 1 100 ? 35.328 -17.168 -44.330 1.00 54.94 100 SER A CA 1
ATOM 788 C C . SER A 1 100 ? 35.624 -17.275 -45.815 1.00 54.94 100 SER A C 1
ATOM 790 O O . SER A 1 100 ? 35.965 -18.408 -46.218 1.00 54.94 100 SER A O 1
#

Organism: NCBI:txid55603

Foldseek 3Di:
DDPPPPPVVVVVVVVVVVVVVVVVVVVVVVVVVPPVVVCPPPDPPPDDDPDPVSVVVVVVPPDPVVVVVVVVVVVVVVVVVVVVVVVVVVVVVVVVVVVD

pLDDT: mean 77.66, std 16.16, range [40.06, 96.62]

Sequence (100 aa):
MAIIDRDPATCAERIQKRRELLQKLYDENAAELANPALIEEQKPISGECEEFMCLVKKESKIDPKVRRQQLVLRILGASLSITIILLCTLLAVLISRIYS